Protein AF-A0A5P9IXL5-F1 (afdb_monomer)

Mean predicted aligned error: 5.69 Å

Foldseek 3Di:
DVVLVVLLVVLLVCLLVLVLVVSLVSLVVQLVCLVVVVDDDDPVLSPLSNVLSVLLNVLSVVLVVVLVVVVVPDPDPVCVVVSVVCNVVSSNVSS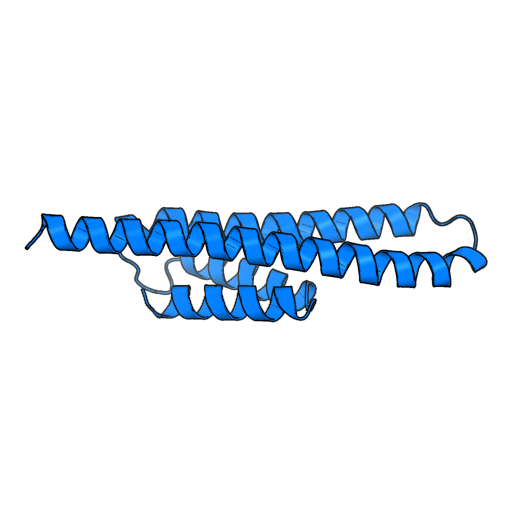NVSSVVSVVSSVVSVVVVVVVVVVVD

Secondary structure (DSSP, 8-state):
-HHHHHHHHHHHHHHHTT-HHHHHHHHHHHHHHHHHT-S---HHHHHHHHHHHHHHHHHHHHHHHHHHHHHHT---GGGHHHHHHHHHHHHHHHHHHHHHHHHHHHHHHHHHHHHHHHH--

Structure (mmCIF, N/CA/C/O backbone):
data_AF-A0A5P9IXL5-F1
#
_entry.id   AF-A0A5P9IXL5-F1
#
loop_
_atom_site.group_PDB
_atom_site.id
_atom_site.type_symbol
_atom_site.label_atom_id
_atom_site.label_alt_id
_atom_site.label_comp_id
_atom_site.label_asym_id
_atom_site.label_entity_id
_atom_site.label_seq_id
_atom_site.pdbx_PDB_ins_code
_atom_site.Cartn_x
_atom_site.Cartn_y
_atom_site.Cartn_z
_atom_site.occupancy
_atom_site.B_iso_or_equiv
_atom_site.auth_seq_id
_atom_site.auth_comp_id
_atom_site.auth_asym_id
_atom_site.auth_atom_id
_atom_site.pdbx_PDB_model_num
ATOM 1 N N . MET A 1 1 ? -8.267 0.222 17.957 1.00 76.62 1 MET A N 1
ATOM 2 C CA . MET A 1 1 ? -8.835 0.682 16.660 1.00 76.62 1 MET A CA 1
ATOM 3 C C . MET A 1 1 ? -7.964 1.752 16.005 1.00 76.62 1 MET A C 1
ATOM 5 O O . MET A 1 1 ? -7.522 1.526 14.886 1.00 76.62 1 MET A O 1
ATOM 9 N N . TRP A 1 2 ? -7.676 2.861 16.697 1.00 82.31 2 TRP A N 1
ATOM 10 C CA . TRP A 1 2 ? -6.864 3.978 16.188 1.00 82.31 2 TRP A CA 1
ATOM 11 C C . TRP A 1 2 ? -5.498 3.576 15.632 1.00 82.31 2 TRP A C 1
ATOM 13 O O . TRP A 1 2 ? -5.139 4.024 14.552 1.00 82.31 2 TRP A O 1
ATOM 23 N N . PHE A 1 3 ? -4.795 2.652 16.290 1.00 87.69 3 PHE A N 1
ATOM 24 C CA . PHE A 1 3 ? -3.509 2.130 15.817 1.00 87.69 3 PHE A CA 1
ATOM 25 C C . PHE A 1 3 ? -3.538 1.657 14.348 1.00 87.69 3 PHE A C 1
ATOM 27 O O . PHE A 1 3 ? -2.705 2.058 13.541 1.00 87.69 3 PHE A O 1
ATOM 34 N N . TYR A 1 4 ? -4.549 0.874 13.957 1.00 86.81 4 TYR A N 1
ATOM 35 C CA . TYR A 1 4 ? -4.683 0.379 12.581 1.00 86.81 4 TYR A CA 1
ATOM 36 C C . TYR A 1 4 ? -5.148 1.449 11.590 1.00 86.81 4 TYR A C 1
ATOM 38 O O . TYR A 1 4 ? -4.831 1.362 10.408 1.00 86.81 4 TYR A O 1
ATOM 46 N N . VAL A 1 5 ? -5.875 2.465 12.059 1.00 88.56 5 VAL A N 1
ATOM 47 C CA . VAL A 1 5 ? -6.213 3.636 11.239 1.00 88.56 5 VAL A CA 1
ATOM 48 C C . VAL A 1 5 ? -4.948 4.438 10.940 1.00 88.56 5 VAL A C 1
ATOM 50 O O . VAL A 1 5 ? -4.714 4.769 9.784 1.00 88.56 5 VAL A O 1
ATOM 53 N N . ILE A 1 6 ? -4.098 4.674 11.944 1.00 91.31 6 ILE A N 1
ATOM 54 C CA . ILE A 1 6 ? -2.815 5.368 11.772 1.00 91.31 6 ILE A CA 1
ATOM 55 C C . ILE A 1 6 ? -1.936 4.602 10.783 1.00 91.31 6 ILE A C 1
ATOM 57 O O . ILE A 1 6 ? -1.457 5.194 9.822 1.00 91.31 6 ILE A O 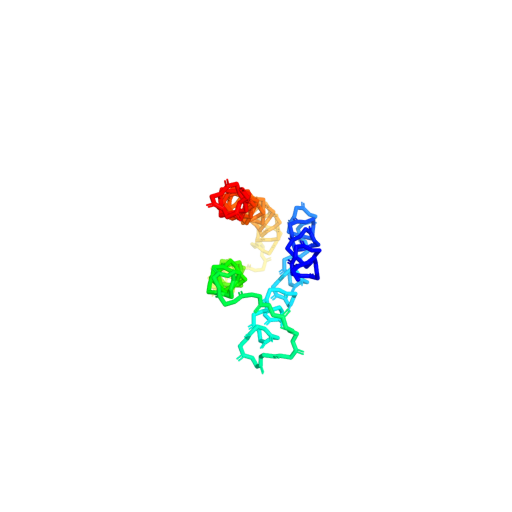1
ATOM 61 N N . LEU A 1 7 ? -1.795 3.282 10.944 1.00 91.94 7 LEU A N 1
ATOM 62 C CA . LEU A 1 7 ? -1.040 2.457 9.993 1.00 91.94 7 LEU A CA 1
ATOM 63 C C . LEU A 1 7 ? -1.597 2.542 8.566 1.00 91.94 7 LEU A C 1
ATOM 65 O O . LEU A 1 7 ? -0.821 2.626 7.620 1.00 91.94 7 LEU A O 1
ATOM 69 N N . ALA A 1 8 ? -2.922 2.558 8.395 1.00 90.81 8 ALA A N 1
ATOM 70 C CA . ALA A 1 8 ? -3.534 2.733 7.080 1.00 90.81 8 ALA A CA 1
ATOM 71 C C . ALA A 1 8 ? -3.233 4.121 6.486 1.00 90.81 8 ALA A C 1
ATOM 73 O O . ALA A 1 8 ? -2.901 4.212 5.310 1.00 90.81 8 ALA A O 1
ATOM 74 N N . VAL A 1 9 ? -3.286 5.190 7.286 1.00 92.56 9 VAL A N 1
ATOM 75 C CA . VAL A 1 9 ? -2.955 6.557 6.844 1.00 92.56 9 VAL A CA 1
ATOM 76 C C . VAL A 1 9 ? -1.478 6.682 6.465 1.00 92.56 9 VAL A C 1
ATOM 78 O O . VAL A 1 9 ? -1.162 7.250 5.421 1.00 92.56 9 VAL A O 1
ATOM 81 N N . VAL A 1 10 ? -0.571 6.115 7.265 1.00 93.19 10 VAL A N 1
ATOM 82 C CA . VAL A 1 10 ? 0.864 6.076 6.944 1.00 93.19 10 VAL A CA 1
ATOM 83 C C . VAL A 1 10 ? 1.098 5.290 5.653 1.00 93.19 10 VAL A C 1
ATOM 85 O O . VAL A 1 10 ? 1.844 5.748 4.790 1.00 93.19 10 VAL A O 1
ATOM 88 N N . LEU A 1 11 ? 0.423 4.153 5.471 1.00 92.06 11 LEU A N 1
ATOM 89 C CA . LEU A 1 11 ? 0.496 3.357 4.244 1.00 92.06 11 LEU A CA 1
ATOM 90 C C . LEU A 1 11 ? 0.004 4.137 3.018 1.00 92.06 11 LEU A C 1
ATOM 92 O O . LEU A 1 11 ? 0.643 4.095 1.969 1.00 92.06 11 LEU A O 1
ATOM 96 N N . ILE A 1 12 ? -1.099 4.877 3.145 1.00 91.62 12 ILE A N 1
ATOM 97 C CA . ILE A 1 12 ? -1.616 5.742 2.077 1.00 91.62 12 ILE A CA 1
ATOM 98 C C . ILE A 1 12 ? -0.575 6.805 1.725 1.00 91.62 12 ILE A C 1
ATOM 100 O O . ILE A 1 12 ? -0.204 6.938 0.564 1.00 91.62 12 ILE A O 1
ATOM 104 N N . LYS A 1 13 ? -0.061 7.530 2.725 1.00 92.50 13 LYS A N 1
ATOM 105 C CA . LYS A 1 13 ? 0.903 8.615 2.509 1.00 92.50 13 LYS A CA 1
ATOM 106 C C . LYS A 1 13 ? 2.198 8.110 1.873 1.00 92.50 13 LYS A C 1
ATOM 108 O O . LYS A 1 13 ? 2.678 8.707 0.920 1.00 92.50 13 LYS A O 1
ATOM 113 N N . THR A 1 14 ? 2.735 6.997 2.362 1.00 89.31 14 THR A N 1
ATOM 114 C CA . THR A 1 14 ? 3.953 6.383 1.806 1.00 89.31 14 THR A CA 1
ATOM 115 C C . THR A 1 14 ? 3.746 5.858 0.386 1.00 89.31 14 THR A C 1
ATOM 117 O O . THR A 1 14 ? 4.637 6.026 -0.442 1.00 89.31 14 THR A O 1
ATOM 120 N N . SER A 1 15 ? 2.561 5.324 0.066 1.00 88.06 15 SER A N 1
ATOM 121 C CA . SER A 1 15 ? 2.215 4.937 -1.310 1.00 88.06 15 SER A CA 1
ATOM 122 C C . SER A 1 15 ? 2.114 6.158 -2.232 1.00 88.06 15 SER A C 1
ATOM 124 O O . SER A 1 15 ? 2.640 6.133 -3.336 1.00 88.06 15 SER A O 1
ATOM 126 N N . LEU A 1 16 ? 1.510 7.265 -1.782 1.00 87.62 16 LEU A N 1
ATOM 127 C CA . LEU A 1 16 ? 1.416 8.499 -2.580 1.00 87.62 16 LEU A CA 1
ATOM 128 C C . LEU A 1 16 ? 2.779 9.155 -2.841 1.00 87.62 16 LEU A C 1
ATOM 130 O O . LEU A 1 16 ? 2.967 9.763 -3.887 1.00 87.62 16 LEU A O 1
ATOM 134 N N . LEU A 1 17 ? 3.732 9.001 -1.920 1.00 87.44 17 LEU A N 1
ATOM 135 C CA . LEU A 1 17 ? 5.130 9.409 -2.114 1.00 87.44 17 LEU A CA 1
ATOM 136 C C . LEU A 1 17 ? 5.913 8.444 -3.025 1.00 87.44 17 LEU A C 1
ATOM 138 O O . LEU A 1 17 ? 7.088 8.668 -3.296 1.00 87.44 17 LEU A O 1
ATOM 142 N N . GLY A 1 18 ? 5.290 7.339 -3.448 1.00 81.88 18 GLY A N 1
ATOM 143 C CA . GLY A 1 18 ? 5.910 6.293 -4.252 1.00 81.88 18 GLY A CA 1
ATOM 144 C C . GLY A 1 18 ? 7.023 5.527 -3.548 1.00 81.88 18 GLY A C 1
ATOM 145 O O . GLY A 1 18 ? 7.891 4.966 -4.211 1.00 81.88 18 GLY A O 1
ATOM 146 N N . LEU A 1 19 ? 6.988 5.453 -2.216 1.00 85.94 19 LEU A N 1
ATOM 147 C CA . LEU A 1 19 ? 7.871 4.604 -1.414 1.00 85.94 19 LEU A CA 1
ATOM 148 C C . LEU A 1 19 ? 7.312 3.172 -1.344 1.00 85.94 19 LEU A C 1
ATOM 150 O O . LEU A 1 19 ? 7.044 2.652 -0.261 1.00 85.94 19 LEU A O 1
ATOM 154 N N . GLY A 1 20 ? 7.121 2.544 -2.508 1.00 84.50 20 GLY A N 1
ATOM 155 C CA . GLY A 1 20 ? 6.388 1.280 -2.667 1.00 84.50 20 GLY A CA 1
ATOM 156 C C . GLY A 1 20 ? 6.906 0.120 -1.805 1.00 84.50 20 GLY A C 1
ATOM 157 O O . GLY A 1 20 ? 6.123 -0.684 -1.300 1.00 84.50 20 GLY A O 1
ATOM 158 N N . VAL A 1 21 ? 8.221 0.038 -1.576 1.00 87.88 21 VAL A N 1
ATOM 159 C CA . VAL A 1 21 ? 8.823 -1.019 -0.745 1.00 87.88 21 VAL A CA 1
ATOM 160 C C . VAL A 1 21 ? 8.453 -0.795 0.719 1.00 87.88 21 VAL A C 1
ATOM 162 O O . VAL A 1 21 ? 8.096 -1.732 1.433 1.00 87.88 21 VAL A O 1
ATOM 165 N N . VAL A 1 22 ? 8.491 0.464 1.160 1.00 91.06 22 VAL A N 1
ATOM 166 C CA . VAL A 1 22 ? 8.163 0.856 2.533 1.00 91.06 22 VAL A CA 1
ATOM 167 C C . VAL A 1 22 ? 6.677 0.631 2.799 1.00 91.06 22 VAL A C 1
ATOM 169 O O . VAL A 1 22 ? 6.320 0.026 3.809 1.00 91.06 22 VAL A O 1
ATOM 172 N N . SER A 1 23 ? 5.799 1.048 1.884 1.00 91.56 23 SER A N 1
ATOM 173 C CA . SER A 1 23 ? 4.358 0.801 2.004 1.00 91.56 23 SER A CA 1
ATOM 174 C C . SER A 1 23 ? 4.033 -0.696 1.982 1.00 91.56 23 SER A C 1
ATOM 176 O O . SER A 1 23 ? 3.189 -1.137 2.766 1.00 91.56 23 SER A O 1
ATOM 178 N N . MET A 1 24 ? 4.736 -1.500 1.176 1.00 92.62 24 MET A N 1
ATOM 179 C CA . MET A 1 24 ? 4.607 -2.962 1.173 1.00 92.62 24 MET A CA 1
ATOM 180 C C . MET A 1 24 ? 5.018 -3.580 2.516 1.00 92.62 24 MET A C 1
ATOM 182 O O . MET A 1 24 ? 4.284 -4.411 3.055 1.00 92.62 24 MET A O 1
ATOM 186 N N . ALA A 1 25 ? 6.146 -3.151 3.092 1.00 93.50 25 ALA A N 1
ATOM 187 C CA . ALA A 1 25 ? 6.607 -3.617 4.399 1.00 93.50 25 ALA A CA 1
ATOM 188 C C . ALA A 1 25 ? 5.610 -3.255 5.512 1.00 93.50 25 ALA A C 1
ATOM 190 O O . ALA A 1 25 ? 5.245 -4.107 6.323 1.00 93.50 25 ALA A O 1
ATOM 191 N N . ILE A 1 26 ? 5.090 -2.023 5.511 1.00 93.88 26 ILE A N 1
ATOM 192 C CA . ILE A 1 26 ? 4.056 -1.585 6.459 1.00 93.88 26 ILE A CA 1
ATOM 193 C C . ILE A 1 26 ? 2.783 -2.424 6.296 1.00 93.88 26 ILE A C 1
ATOM 195 O O . ILE A 1 26 ? 2.213 -2.868 7.295 1.00 93.88 26 ILE A O 1
ATOM 199 N N . ALA A 1 27 ? 2.348 -2.681 5.058 1.00 93.31 27 ALA A N 1
ATOM 200 C CA . ALA A 1 27 ? 1.177 -3.508 4.771 1.00 93.31 27 ALA A CA 1
ATOM 201 C C . ALA A 1 27 ? 1.343 -4.929 5.324 1.00 93.31 27 ALA A C 1
ATOM 203 O O . ALA A 1 27 ? 0.438 -5.454 5.978 1.00 93.31 27 ALA A O 1
ATOM 204 N N . LEU A 1 28 ? 2.514 -5.531 5.095 1.00 94.81 28 LEU A N 1
ATOM 205 C CA . LEU A 1 28 ? 2.858 -6.868 5.566 1.00 94.81 28 LEU A CA 1
ATOM 206 C C . LEU A 1 28 ? 2.882 -6.928 7.095 1.00 94.81 28 LEU A C 1
ATOM 208 O O . LEU A 1 28 ? 2.200 -7.768 7.683 1.00 94.81 28 LEU A O 1
ATOM 212 N N . CYS A 1 29 ? 3.595 -6.005 7.744 1.00 93.50 29 CYS A N 1
ATOM 213 C CA . CYS A 1 29 ? 3.673 -5.917 9.200 1.00 93.50 29 CYS A CA 1
ATOM 214 C C . CYS A 1 29 ? 2.286 -5.724 9.824 1.00 93.50 29 CYS A C 1
ATOM 216 O O . CYS A 1 29 ? 1.906 -6.465 10.728 1.00 93.50 29 CYS A O 1
ATOM 218 N N . ALA A 1 30 ? 1.480 -4.790 9.313 1.00 92.44 30 ALA A N 1
ATOM 219 C CA . ALA A 1 30 ? 0.127 -4.549 9.810 1.00 92.44 30 ALA A CA 1
ATOM 220 C C . ALA A 1 30 ? -0.787 -5.776 9.635 1.00 92.44 30 ALA A C 1
ATOM 222 O O . ALA A 1 30 ? -1.571 -6.114 10.529 1.00 92.44 30 ALA A O 1
ATOM 223 N N . TRP A 1 31 ? -0.668 -6.475 8.502 1.00 93.62 31 TRP A N 1
ATOM 224 C CA . TRP A 1 31 ? -1.402 -7.711 8.245 1.00 93.62 31 TRP A CA 1
ATOM 225 C C . TRP A 1 31 ? -0.986 -8.846 9.191 1.00 93.62 31 TRP A C 1
ATOM 227 O O . TRP A 1 31 ? -1.859 -9.544 9.717 1.00 93.62 31 TRP A O 1
ATOM 237 N N . LEU A 1 32 ? 0.315 -9.005 9.458 1.00 92.25 32 LEU A N 1
ATOM 238 C CA . LEU A 1 32 ? 0.845 -9.987 10.408 1.00 92.25 32 LEU A CA 1
ATOM 239 C C . LEU A 1 32 ? 0.422 -9.674 11.844 1.00 92.25 32 LEU A C 1
ATOM 241 O O . LEU A 1 32 ? -0.090 -10.564 12.517 1.00 92.25 32 LEU A O 1
ATOM 245 N N . LEU A 1 33 ? 0.514 -8.416 12.285 1.00 92.12 33 LEU A N 1
ATOM 246 C CA . LEU A 1 33 ? 0.051 -7.985 13.610 1.00 92.12 33 LEU A CA 1
ATOM 247 C C . LEU A 1 33 ? -1.435 -8.316 13.829 1.00 92.12 33 LEU A C 1
ATOM 249 O O . LEU A 1 33 ? -1.817 -8.790 14.898 1.00 92.12 33 LEU A O 1
ATOM 253 N N . LEU A 1 34 ? -2.283 -8.125 12.808 1.00 90.25 34 LEU A N 1
ATOM 254 C CA . LEU A 1 34 ? -3.703 -8.511 12.856 1.00 90.25 34 LEU A CA 1
ATOM 255 C C . LEU A 1 34 ? -3.924 -10.024 12.861 1.00 90.25 34 LEU A C 1
ATOM 257 O O . LEU A 1 34 ? -4.890 -10.502 13.464 1.00 90.25 34 LEU A O 1
ATOM 261 N N . ARG A 1 35 ? -3.080 -10.776 12.146 1.00 87.81 35 ARG A N 1
ATOM 262 C CA . ARG A 1 35 ? -3.161 -12.239 12.069 1.00 87.81 35 ARG A CA 1
ATOM 263 C C . ARG A 1 35 ? -2.752 -12.884 13.390 1.00 87.81 35 ARG A C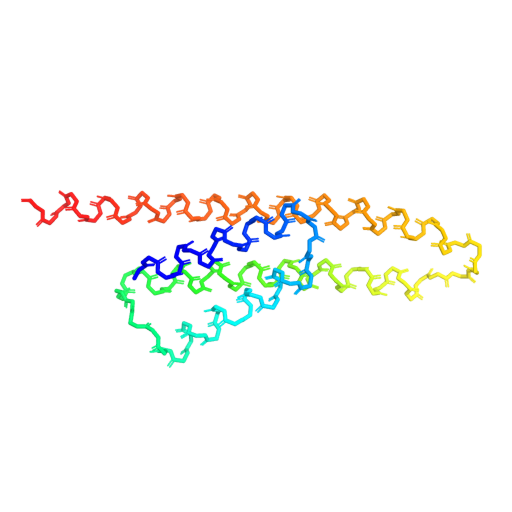 1
ATOM 265 O O . ARG A 1 35 ? -3.449 -13.786 13.837 1.00 87.81 35 ARG A O 1
ATOM 272 N N . LEU A 1 36 ? -1.673 -12.394 13.993 1.00 89.31 36 LEU A N 1
ATOM 273 C CA . LEU A 1 36 ? -1.115 -12.871 15.258 1.00 89.31 36 LEU A CA 1
ATOM 274 C C . LEU A 1 36 ? -1.889 -12.357 16.480 1.00 89.31 36 LEU A C 1
ATOM 276 O O . LEU A 1 36 ? -1.713 -12.874 17.573 1.00 89.31 36 LEU A O 1
ATOM 280 N N . GLY A 1 37 ? -2.771 -11.367 16.305 1.00 85.88 37 GLY A N 1
ATOM 281 C CA . GLY A 1 37 ? -3.605 -10.852 17.394 1.00 85.88 37 GLY A CA 1
ATOM 282 C C . GLY A 1 37 ? -2.834 -10.033 18.429 1.00 85.88 37 GLY A C 1
ATOM 283 O O . GLY A 1 37 ? -3.322 -9.874 19.539 1.00 85.88 37 GLY A O 1
ATOM 284 N N . VAL A 1 38 ? -1.667 -9.496 18.056 1.00 85.12 38 VAL A N 1
ATOM 285 C CA . VAL A 1 38 ? -0.767 -8.745 18.952 1.00 85.12 38 VAL A CA 1
ATOM 286 C C . VAL A 1 38 ? -1.434 -7.486 19.513 1.00 85.12 38 VAL A C 1
ATOM 288 O O . VAL A 1 38 ? -1.193 -7.116 20.656 1.00 85.12 38 VAL A O 1
ATOM 291 N N . VAL A 1 39 ? -2.293 -6.827 18.726 1.00 84.56 39 VAL A N 1
ATOM 292 C CA . VAL A 1 39 ? -3.031 -5.631 19.156 1.00 84.56 39 VAL A CA 1
ATOM 293 C C . VAL A 1 39 ? -4.528 -5.918 19.144 1.00 84.56 39 VAL A C 1
ATOM 295 O O . VAL A 1 39 ? -5.095 -6.331 18.128 1.00 84.56 39 VAL A O 1
ATOM 298 N N . ALA A 1 40 ? -5.183 -5.657 20.276 1.00 81.88 40 ALA A N 1
ATOM 299 C CA . ALA A 1 40 ? -6.614 -5.861 20.431 1.00 81.88 40 ALA A CA 1
ATOM 300 C C . ALA A 1 40 ? -7.419 -4.992 19.444 1.00 81.88 40 ALA A C 1
ATOM 302 O O . ALA A 1 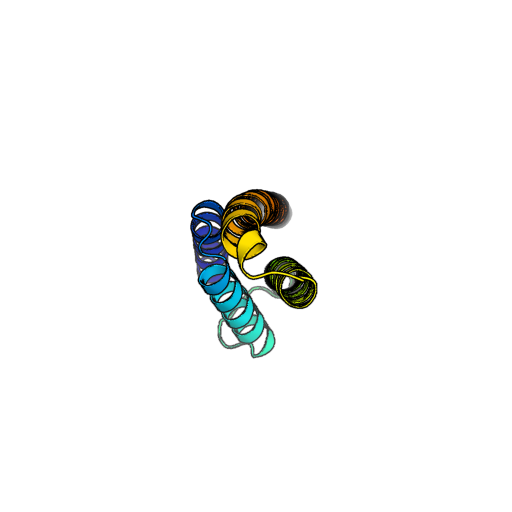40 ? -7.238 -3.774 19.319 1.00 81.88 40 ALA A O 1
ATOM 303 N N . ILE A 1 41 ? -8.349 -5.628 18.735 1.00 83.56 41 ILE A N 1
ATOM 304 C CA . ILE A 1 41 ? -9.303 -4.966 17.849 1.00 83.56 41 ILE A CA 1
ATOM 305 C C . ILE A 1 41 ? -10.672 -5.611 18.009 1.00 83.56 41 ILE A C 1
ATOM 307 O O . ILE A 1 41 ? -10.781 -6.827 18.155 1.00 83.56 41 ILE A O 1
ATOM 311 N N . HIS A 1 42 ? -11.718 -4.790 17.939 1.00 81.88 42 HIS A N 1
ATOM 312 C CA . HIS A 1 42 ? -13.088 -5.273 17.982 1.00 81.88 42 HIS A CA 1
ATOM 313 C C . HIS A 1 42 ? -13.331 -6.318 16.870 1.00 81.88 42 HIS A C 1
ATOM 315 O O . HIS A 1 42 ? -12.950 -6.067 15.717 1.00 81.88 42 HIS A O 1
ATOM 321 N N . PRO A 1 43 ? -13.961 -7.471 17.165 1.00 80.44 43 PRO A N 1
ATOM 322 C CA . PRO A 1 43 ? -14.096 -8.584 16.222 1.00 80.44 43 PRO A CA 1
ATOM 323 C C . PRO A 1 43 ? -14.806 -8.187 14.921 1.00 80.44 43 PRO A C 1
ATOM 325 O O . PRO A 1 43 ? -14.331 -8.546 13.841 1.00 80.44 43 PRO A O 1
ATOM 328 N N . SER A 1 44 ? -15.837 -7.333 14.987 1.00 79.81 44 SER A N 1
ATOM 329 C CA . SER A 1 44 ? -16.522 -6.802 13.789 1.00 79.81 44 SER A CA 1
ATOM 330 C C . SER A 1 44 ? -15.591 -5.994 12.867 1.00 79.81 44 SER A C 1
ATOM 332 O O . SER A 1 44 ? -15.779 -5.914 11.650 1.00 79.81 44 SER A O 1
ATOM 334 N N . MET A 1 45 ? -14.517 -5.431 13.425 1.00 81.62 45 MET A N 1
ATOM 335 C CA . MET A 1 45 ? -13.520 -4.649 12.705 1.00 81.62 45 MET A CA 1
ATOM 336 C C . MET A 1 45 ? -12.274 -5.473 12.343 1.00 81.62 45 MET A C 1
ATOM 338 O O . MET A 1 45 ? -11.508 -5.057 11.479 1.00 81.62 45 MET A O 1
ATOM 342 N N . LYS A 1 46 ? -12.052 -6.662 12.898 1.00 88.19 46 LYS A N 1
ATOM 343 C CA . LYS A 1 46 ? -10.831 -7.430 12.607 1.00 88.19 46 LYS A CA 1
ATOM 344 C C . LYS A 1 46 ? -10.723 -7.810 11.128 1.00 88.19 46 LYS A C 1
ATOM 346 O O . LYS A 1 46 ? -9.708 -7.558 10.478 1.00 88.19 46 LYS A O 1
ATOM 351 N N . GLN A 1 47 ? -11.789 -8.380 10.567 1.00 88.19 47 GLN A N 1
ATOM 352 C CA . GLN A 1 47 ? -11.708 -9.014 9.251 1.00 88.19 47 GLN A CA 1
ATOM 353 C C . GLN A 1 47 ? -11.511 -8.031 8.096 1.00 88.19 47 GLN A C 1
ATOM 355 O O . GLN A 1 47 ? -10.755 -8.319 7.170 1.00 88.19 47 GLN A O 1
ATOM 360 N N . GLY A 1 48 ? -12.138 -6.858 8.131 1.00 88.38 48 GLY A N 1
ATOM 361 C CA . GLY A 1 48 ? -11.984 -5.908 7.031 1.00 88.38 48 GLY A CA 1
ATOM 362 C C . GLY A 1 48 ? -10.706 -5.068 7.109 1.00 88.38 48 GLY A C 1
ATOM 363 O O . GLY A 1 48 ? -10.181 -4.746 6.052 1.00 88.38 48 GLY A O 1
ATOM 364 N N . PHE A 1 49 ? -10.129 -4.806 8.294 1.00 90.06 49 PHE A N 1
ATOM 365 C CA . PHE A 1 49 ? -8.756 -4.274 8.357 1.00 90.06 49 PHE A CA 1
ATOM 366 C C . PHE A 1 49 ? -7.756 -5.316 7.854 1.00 90.06 49 PHE A C 1
ATOM 368 O O . PHE A 1 49 ? -6.866 -4.991 7.075 1.00 90.06 49 PHE A O 1
ATOM 375 N N . ARG A 1 50 ? -7.954 -6.596 8.202 1.00 91.31 50 ARG A N 1
ATOM 376 C CA . ARG A 1 50 ? -7.132 -7.687 7.664 1.00 91.31 50 ARG A CA 1
ATOM 377 C C . ARG A 1 50 ? -7.213 -7.759 6.137 1.00 91.31 50 ARG A C 1
ATOM 379 O O . ARG A 1 50 ? -6.187 -7.965 5.499 1.00 91.31 50 ARG A O 1
ATOM 386 N N . ARG A 1 51 ? -8.404 -7.579 5.549 1.00 92.12 51 ARG A N 1
ATOM 387 C CA . ARG A 1 51 ? -8.569 -7.489 4.087 1.00 92.12 51 ARG A CA 1
ATOM 388 C C . ARG A 1 51 ? -7.887 -6.249 3.510 1.00 92.12 51 ARG A C 1
ATOM 390 O O . ARG A 1 51 ? -7.190 -6.400 2.520 1.00 92.12 51 ARG A O 1
ATOM 397 N N . LEU A 1 52 ? -8.036 -5.077 4.132 1.00 93.56 52 LEU A N 1
ATOM 398 C CA . LEU A 1 52 ? -7.403 -3.826 3.690 1.00 93.56 52 LEU A CA 1
ATOM 399 C C . LEU A 1 52 ? -5.884 -3.981 3.564 1.00 93.56 52 LEU A C 1
ATOM 401 O O . LEU A 1 52 ? -5.341 -3.763 2.486 1.00 93.56 52 LEU A O 1
ATOM 405 N N . PHE A 1 53 ? -5.207 -4.437 4.622 1.00 93.88 53 PHE A N 1
ATOM 406 C CA . PHE A 1 53 ? -3.751 -4.604 4.585 1.00 93.88 53 PHE A CA 1
ATOM 407 C C . PHE A 1 53 ? -3.308 -5.741 3.658 1.00 93.88 53 PHE A C 1
ATOM 409 O O . PHE A 1 53 ? -2.301 -5.604 2.972 1.00 93.88 53 PHE A O 1
ATOM 416 N N . LYS A 1 54 ? -4.085 -6.832 3.564 1.00 94.50 54 LYS A N 1
ATOM 417 C CA . LYS A 1 54 ? -3.804 -7.916 2.610 1.00 94.50 54 LYS A CA 1
ATOM 418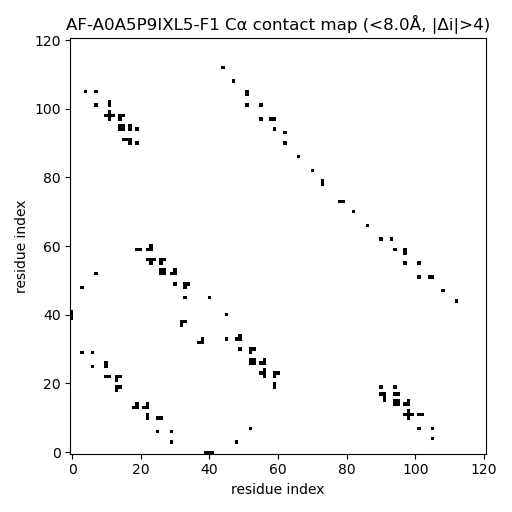 C C . LYS A 1 54 ? -3.885 -7.429 1.159 1.00 94.50 54 LYS A C 1
ATOM 420 O O . LYS A 1 54 ? -3.005 -7.752 0.374 1.00 94.50 54 LYS A O 1
ATOM 425 N N . VAL A 1 55 ? -4.928 -6.677 0.804 1.00 94.44 55 VAL A N 1
ATOM 426 C CA . VAL A 1 55 ? -5.108 -6.127 -0.551 1.00 94.44 55 VAL A CA 1
ATOM 427 C C . VAL A 1 55 ? -3.994 -5.137 -0.871 1.00 94.44 55 VAL A C 1
ATOM 429 O O . VAL A 1 55 ? -3.377 -5.251 -1.923 1.00 94.44 55 VAL A O 1
ATOM 432 N N . ALA A 1 56 ? -3.679 -4.229 0.055 1.00 93.12 56 ALA A N 1
ATOM 433 C CA . ALA A 1 56 ? -2.588 -3.276 -0.118 1.00 93.12 56 ALA A CA 1
ATOM 434 C C . ALA A 1 56 ? -1.238 -3.972 -0.351 1.00 93.12 56 ALA A C 1
ATOM 436 O O . ALA A 1 56 ? -0.502 -3.584 -1.255 1.00 93.12 56 ALA A O 1
ATOM 437 N N . PHE A 1 57 ? -0.933 -5.017 0.427 1.00 94.81 57 PHE A N 1
ATOM 438 C CA . PHE A 1 57 ? 0.278 -5.819 0.257 1.00 94.81 57 PHE A CA 1
ATOM 439 C C . PHE A 1 57 ? 0.310 -6.523 -1.103 1.00 94.81 57 PHE A C 1
ATOM 441 O O . PHE A 1 57 ? 1.300 -6.414 -1.817 1.00 94.81 57 PHE A O 1
ATOM 448 N N . LEU A 1 58 ? -0.775 -7.208 -1.483 1.00 93.81 58 LEU A N 1
ATOM 449 C CA . LEU A 1 58 ? -0.841 -7.943 -2.748 1.00 93.81 58 LEU A CA 1
ATOM 450 C C . LEU A 1 58 ? -0.736 -7.028 -3.969 1.00 93.81 58 LEU A C 1
ATOM 452 O O . LEU A 1 58 ? -0.095 -7.414 -4.938 1.00 93.81 58 LEU A O 1
ATOM 456 N N . LEU A 1 59 ? -1.325 -5.831 -3.920 1.00 92.75 59 LEU A N 1
ATOM 457 C CA . LEU A 1 59 ? -1.207 -4.863 -5.009 1.00 92.75 59 LEU A CA 1
ATOM 458 C C . LEU A 1 59 ? 0.222 -4.322 -5.145 1.00 92.75 59 LEU A C 1
ATOM 460 O O . LEU A 1 59 ? 0.737 -4.237 -6.255 1.00 92.75 59 LEU A O 1
ATOM 464 N N . HIS A 1 60 ? 0.893 -3.986 -4.038 1.00 91.81 60 HIS A N 1
ATOM 465 C CA . HIS A 1 60 ? 2.304 -3.592 -4.113 1.00 91.81 60 HIS A CA 1
ATOM 466 C C . HIS A 1 60 ? 3.162 -4.745 -4.636 1.00 91.81 60 HIS A C 1
ATOM 468 O O . HIS A 1 60 ? 3.979 -4.551 -5.532 1.00 91.81 60 HIS A O 1
ATOM 474 N N . LEU A 1 61 ? 2.926 -5.960 -4.136 1.00 92.44 61 LEU A N 1
ATOM 475 C CA . LEU A 1 61 ? 3.628 -7.152 -4.591 1.00 92.44 61 LEU A CA 1
ATOM 476 C C . LEU A 1 61 ? 3.421 -7.391 -6.092 1.00 92.44 61 LEU A C 1
ATOM 478 O O . LEU A 1 61 ? 4.387 -7.684 -6.785 1.00 92.44 61 LEU A O 1
ATOM 482 N N . SER A 1 62 ? 2.203 -7.225 -6.619 1.00 91.81 62 SER A N 1
ATOM 483 C CA . SER A 1 62 ? 1.936 -7.416 -8.048 1.00 91.81 62 SER A CA 1
ATOM 484 C C . SER A 1 62 ? 2.644 -6.381 -8.918 1.00 91.81 62 SER A C 1
ATOM 486 O O . SER A 1 62 ? 3.151 -6.733 -9.980 1.00 91.81 62 SER A O 1
ATOM 488 N N . VAL A 1 63 ? 2.732 -5.125 -8.464 1.00 89.88 63 VAL A N 1
ATOM 489 C CA . VAL A 1 63 ? 3.518 -4.083 -9.146 1.00 89.88 63 VAL A CA 1
ATOM 490 C C . VAL A 1 63 ? 4.994 -4.475 -9.184 1.00 89.88 63 VAL A C 1
ATOM 492 O O . VAL A 1 63 ? 5.610 -4.415 -10.245 1.00 89.88 63 VAL A O 1
ATOM 495 N N . TYR A 1 64 ? 5.555 -4.939 -8.065 1.00 88.69 64 TYR A N 1
ATOM 496 C CA . TYR A 1 64 ? 6.949 -5.385 -8.023 1.00 88.69 64 TYR A CA 1
ATOM 497 C C . TYR A 1 64 ? 7.212 -6.614 -8.890 1.00 88.69 64 TYR A C 1
ATOM 499 O O . TYR A 1 64 ? 8.210 -6.640 -9.603 1.00 88.69 64 TYR A O 1
ATOM 507 N N . VAL A 1 65 ? 6.312 -7.598 -8.895 1.00 89.75 65 VAL A N 1
ATOM 508 C CA . VAL A 1 65 ? 6.422 -8.762 -9.785 1.00 89.75 65 VAL A CA 1
ATOM 509 C C . VAL A 1 65 ? 6.401 -8.324 -11.250 1.00 89.75 65 VAL A C 1
ATOM 511 O O . VAL A 1 65 ? 7.264 -8.743 -12.013 1.00 89.75 65 VAL A O 1
ATOM 514 N N . ALA A 1 66 ? 5.483 -7.435 -11.643 1.00 87.56 66 ALA A N 1
ATOM 515 C CA . ALA A 1 66 ? 5.425 -6.915 -13.010 1.00 87.56 66 ALA A CA 1
ATOM 516 C C . ALA A 1 66 ? 6.710 -6.167 -13.408 1.00 87.56 66 ALA A C 1
ATOM 518 O O . ALA A 1 66 ? 7.183 -6.303 -14.534 1.00 87.56 66 ALA A O 1
ATOM 519 N N . LEU A 1 67 ? 7.303 -5.410 -12.482 1.00 85.00 67 LEU A N 1
ATOM 520 C CA . LEU A 1 67 ? 8.570 -4.714 -12.706 1.00 85.00 67 LEU A CA 1
ATOM 521 C C . LEU A 1 67 ? 9.754 -5.673 -12.856 1.00 85.00 67 LEU A C 1
ATOM 523 O O . LEU A 1 67 ? 10.589 -5.456 -13.728 1.00 85.00 67 LEU A O 1
ATOM 527 N N . ILE A 1 68 ? 9.813 -6.734 -12.047 1.00 87.88 68 ILE A N 1
ATOM 528 C CA . ILE A 1 68 ? 10.840 -7.778 -12.164 1.00 87.88 68 ILE A CA 1
ATOM 529 C C . ILE A 1 68 ? 10.704 -8.501 -13.504 1.00 87.88 68 ILE A C 1
ATOM 531 O O . ILE A 1 68 ? 11.696 -8.679 -14.200 1.00 87.88 68 ILE A O 1
ATOM 535 N N . LEU A 1 69 ? 9.484 -8.864 -13.907 1.00 88.25 69 LEU A N 1
ATOM 536 C CA . LEU A 1 69 ? 9.245 -9.475 -15.216 1.00 88.25 69 LEU A CA 1
ATOM 537 C C . LEU A 1 69 ? 9.683 -8.550 -16.354 1.00 88.25 69 LEU A C 1
ATOM 539 O O . LEU A 1 69 ? 10.340 -9.000 -17.283 1.00 88.25 69 LEU A O 1
ATOM 543 N N . LYS A 1 70 ? 9.381 -7.250 -16.257 1.00 84.44 70 LYS A N 1
ATOM 544 C CA . LYS A 1 70 ? 9.828 -6.262 -17.244 1.00 84.44 70 LYS A CA 1
ATOM 545 C C . LYS A 1 70 ? 11.355 -6.133 -17.285 1.00 84.44 70 LYS A C 1
ATOM 547 O O . LYS A 1 70 ? 11.895 -5.941 -18.364 1.00 84.44 70 LYS A O 1
ATOM 552 N N . LEU A 1 71 ? 12.039 -6.257 -16.146 1.00 85.25 71 LEU A N 1
ATOM 553 C CA . LEU A 1 71 ? 13.504 -6.246 -16.075 1.00 85.25 71 LEU A CA 1
ATOM 554 C C . LEU A 1 71 ? 14.118 -7.471 -16.771 1.00 85.25 71 LEU A C 1
ATOM 556 O O . LEU A 1 71 ? 15.131 -7.339 -17.444 1.00 85.25 71 LEU A O 1
ATOM 560 N N . LEU A 1 72 ? 13.496 -8.647 -16.631 1.00 85.06 72 LEU A N 1
ATOM 561 C CA . LEU A 1 72 ? 13.941 -9.891 -17.279 1.00 85.06 72 LEU A CA 1
ATOM 562 C C . LEU A 1 72 ? 13.738 -9.899 -18.803 1.00 85.06 72 LEU A C 1
ATOM 564 O O . LEU A 1 72 ? 14.317 -10.741 -19.478 1.00 85.06 72 LEU A O 1
ATOM 568 N N . LEU A 1 73 ? 12.907 -8.996 -19.326 1.00 84.75 73 LEU A N 1
ATOM 569 C CA . LEU A 1 73 ? 12.600 -8.844 -20.752 1.00 84.75 73 LEU A CA 1
ATOM 570 C C . LEU A 1 73 ? 13.445 -7.749 -21.430 1.00 84.75 73 LEU A C 1
ATOM 572 O O . LEU A 1 73 ? 13.130 -7.350 -22.545 1.00 84.75 73 LEU A O 1
ATOM 576 N N . ILE A 1 74 ? 14.456 -7.206 -20.745 1.00 85.19 74 ILE A N 1
ATOM 577 C CA . ILE A 1 74 ? 15.377 -6.235 -21.341 1.00 85.19 74 ILE A CA 1
ATOM 578 C C . ILE A 1 74 ? 16.397 -6.978 -22.204 1.00 85.19 74 ILE A C 1
ATOM 580 O O . ILE A 1 74 ? 17.156 -7.798 -21.688 1.00 85.19 74 ILE A O 1
ATOM 584 N N . ASP A 1 75 ? 16.434 -6.640 -23.493 1.00 77.81 75 ASP A N 1
ATOM 585 C CA . ASP A 1 75 ? 17.328 -7.260 -24.474 1.00 77.81 75 ASP A CA 1
ATOM 586 C C . ASP A 1 75 ? 18.662 -6.500 -24.628 1.00 77.81 75 ASP A C 1
ATOM 588 O O . ASP A 1 75 ? 19.682 -7.116 -24.944 1.00 77.81 75 ASP A O 1
ATOM 592 N N . SER A 1 76 ? 18.694 -5.181 -24.373 1.00 83.81 76 SER A N 1
ATOM 593 C CA . SER A 1 76 ? 19.906 -4.350 -24.479 1.00 83.81 76 SER A CA 1
ATOM 594 C C . SER A 1 76 ? 20.129 -3.430 -23.273 1.00 83.81 76 SER A C 1
ATOM 596 O O . SER A 1 76 ? 19.195 -2.945 -22.634 1.00 83.81 76 SER A O 1
ATOM 598 N N . PHE A 1 77 ? 21.396 -3.107 -22.991 1.00 82.00 77 PHE A N 1
ATOM 599 C CA . PHE A 1 77 ? 21.771 -2.095 -21.995 1.00 82.00 77 PHE A CA 1
ATOM 600 C C . PHE A 1 77 ? 21.257 -0.688 -22.353 1.00 82.00 77 PHE A C 1
ATOM 602 O O . PHE A 1 77 ? 21.052 0.131 -21.453 1.00 82.00 77 PHE A O 1
ATOM 609 N N . ASP A 1 78 ? 20.980 -0.424 -23.632 1.00 84.38 78 ASP A N 1
ATOM 610 C CA . ASP A 1 78 ? 20.401 0.842 -24.104 1.00 84.38 78 ASP A CA 1
ATOM 611 C C . ASP A 1 78 ? 18.950 1.050 -23.641 1.00 84.38 78 ASP A C 1
ATOM 613 O O . ASP A 1 78 ? 18.469 2.182 -23.580 1.00 84.38 78 ASP A O 1
ATOM 617 N N . ASP A 1 79 ? 18.260 -0.022 -23.241 1.00 82.44 79 ASP A N 1
ATOM 618 C CA . ASP A 1 79 ? 16.877 0.036 -22.764 1.00 82.44 79 ASP A CA 1
ATOM 619 C C . ASP A 1 79 ? 16.781 0.352 -21.264 1.00 82.44 79 ASP A C 1
ATOM 621 O O . ASP A 1 79 ? 15.692 0.622 -20.749 1.00 82.44 79 ASP A O 1
ATOM 625 N N . ILE A 1 80 ? 17.904 0.363 -20.536 1.00 84.44 80 ILE A N 1
ATOM 626 C CA . ILE A 1 80 ? 17.938 0.633 -19.090 1.00 84.44 80 ILE A CA 1
ATOM 627 C C . ILE A 1 80 ? 17.362 2.021 -18.745 1.00 84.44 80 ILE A C 1
ATOM 629 O O . ILE A 1 80 ? 16.526 2.099 -17.839 1.00 84.44 80 ILE A O 1
ATOM 633 N N . PRO A 1 81 ? 17.713 3.126 -19.437 1.00 85.69 81 PRO A N 1
ATOM 634 C CA . PRO A 1 81 ? 17.112 4.434 -19.177 1.00 85.69 81 PRO A CA 1
ATOM 635 C C . PRO A 1 81 ? 15.595 4.438 -19.413 1.00 85.69 81 PRO A C 1
ATOM 637 O O . PRO A 1 81 ? 14.838 4.956 -18.587 1.00 85.69 81 PRO A O 1
ATOM 640 N N . ALA A 1 82 ? 15.134 3.805 -20.497 1.00 86.25 82 ALA A N 1
ATOM 641 C CA . ALA A 1 82 ? 13.710 3.672 -20.803 1.00 86.25 82 ALA A CA 1
ATOM 642 C C . ALA A 1 82 ? 12.982 2.818 -19.749 1.00 86.25 82 ALA A C 1
ATOM 644 O O . ALA A 1 82 ? 11.857 3.135 -19.342 1.00 86.25 82 ALA A O 1
ATOM 645 N N . PHE A 1 83 ? 13.640 1.772 -19.241 1.00 85.00 83 PHE A N 1
ATOM 646 C CA . PHE A 1 83 ? 13.153 0.966 -18.131 1.00 85.00 83 PHE A CA 1
ATOM 647 C C . PHE A 1 83 ? 13.029 1.785 -16.845 1.00 85.00 83 PHE A C 1
ATOM 649 O O . PHE A 1 83 ? 11.983 1.706 -16.210 1.00 85.00 83 PHE A O 1
ATOM 656 N N . ILE A 1 84 ? 14.024 2.599 -16.477 1.00 85.69 84 ILE A N 1
ATOM 657 C CA . ILE A 1 84 ? 13.992 3.433 -15.261 1.00 85.69 84 ILE A CA 1
ATOM 658 C C . ILE A 1 84 ? 12.859 4.463 -15.329 1.00 85.69 84 ILE A C 1
ATOM 660 O O . ILE A 1 84 ? 12.087 4.593 -14.377 1.00 85.69 84 ILE A O 1
ATOM 664 N N . VAL A 1 85 ? 12.711 5.167 -16.455 1.00 87.56 85 VAL A N 1
ATOM 665 C CA . VAL A 1 85 ? 11.634 6.155 -16.640 1.00 87.56 85 VAL A CA 1
ATOM 666 C C . VAL A 1 85 ? 10.267 5.473 -16.604 1.00 87.56 85 VAL A C 1
ATOM 668 O O . VAL A 1 85 ? 9.366 5.907 -15.883 1.00 87.56 85 VAL A O 1
ATOM 671 N N . GLY A 1 86 ? 10.116 4.359 -17.324 1.00 84.50 86 GLY A N 1
ATOM 672 C CA . GLY A 1 86 ? 8.887 3.572 -17.308 1.00 84.50 86 GLY A CA 1
ATOM 673 C C . GLY A 1 86 ? 8.585 2.975 -15.932 1.00 84.50 86 GLY A C 1
ATOM 674 O O . GLY A 1 86 ? 7.425 2.936 -15.530 1.00 84.50 86 GLY A O 1
ATOM 675 N N . HIS A 1 87 ? 9.612 2.541 -15.197 1.00 83.81 87 HIS A N 1
ATOM 676 C CA . HIS A 1 87 ? 9.508 2.065 -13.823 1.00 83.81 87 HIS A CA 1
ATOM 677 C C . HIS A 1 87 ? 8.967 3.175 -12.934 1.00 83.81 87 HIS A C 1
ATOM 679 O O . HIS A 1 87 ? 7.939 2.965 -12.306 1.00 83.81 87 HIS A O 1
ATOM 685 N N . LEU A 1 88 ? 9.593 4.355 -12.927 1.00 82.75 88 LEU A N 1
ATOM 686 C CA . LEU A 1 88 ? 9.160 5.488 -12.109 1.00 82.75 88 LEU A CA 1
ATOM 687 C C . LEU A 1 88 ? 7.706 5.865 -12.397 1.00 82.75 88 LEU A C 1
ATOM 689 O O . LEU A 1 88 ? 6.916 5.991 -11.463 1.00 82.75 88 LEU A O 1
ATOM 693 N N . LEU A 1 89 ? 7.333 5.971 -13.674 1.00 85.88 89 LEU A N 1
ATOM 694 C CA . LEU A 1 89 ? 5.993 6.388 -14.077 1.00 85.88 89 LEU A CA 1
ATOM 695 C C . LEU A 1 89 ? 4.925 5.349 -13.705 1.00 85.88 89 LEU A C 1
ATOM 697 O O . LEU A 1 89 ? 3.940 5.681 -13.044 1.00 85.88 89 LEU A O 1
ATOM 701 N N . ILE A 1 90 ? 5.128 4.083 -14.086 1.00 85.69 90 ILE A N 1
ATOM 702 C CA . ILE A 1 90 ? 4.172 3.001 -13.809 1.00 85.69 90 ILE A CA 1
ATOM 703 C C . ILE A 1 90 ? 4.099 2.737 -12.305 1.00 85.69 90 ILE A C 1
ATOM 705 O O . ILE A 1 90 ? 3.008 2.593 -11.760 1.00 85.69 90 ILE A O 1
ATOM 709 N N . HIS A 1 91 ? 5.238 2.713 -11.613 1.00 84.81 91 HIS A N 1
ATOM 710 C CA . HIS A 1 91 ? 5.290 2.489 -10.175 1.00 84.81 91 HIS A CA 1
ATOM 711 C C . HIS A 1 91 ? 4.584 3.607 -9.401 1.00 84.81 91 HIS A C 1
ATOM 713 O O . HIS A 1 91 ? 3.797 3.304 -8.505 1.00 84.81 91 HIS A O 1
ATOM 719 N N . HIS A 1 92 ? 4.803 4.883 -9.743 1.00 85.12 92 HIS A N 1
ATOM 720 C CA . HIS A 1 92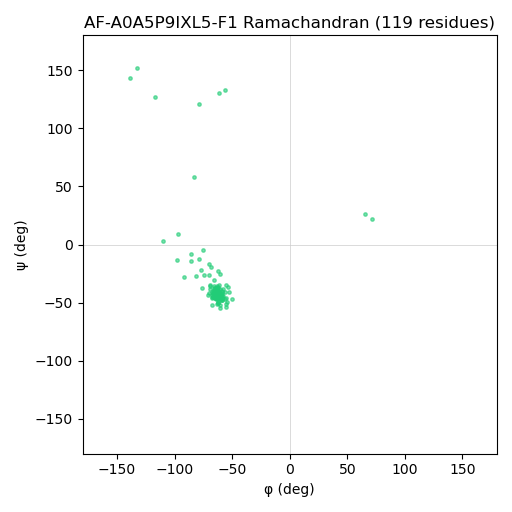 ? 4.082 5.996 -9.111 1.00 85.12 92 HIS A CA 1
ATOM 721 C C . HIS A 1 92 ? 2.588 5.961 -9.414 1.00 85.12 92 HIS A C 1
ATOM 723 O O . HIS A 1 92 ? 1.784 6.079 -8.489 1.00 85.12 92 HIS A O 1
ATOM 729 N N . LEU A 1 93 ? 2.204 5.753 -10.676 1.00 89.25 93 LEU A N 1
ATOM 730 C CA . LEU A 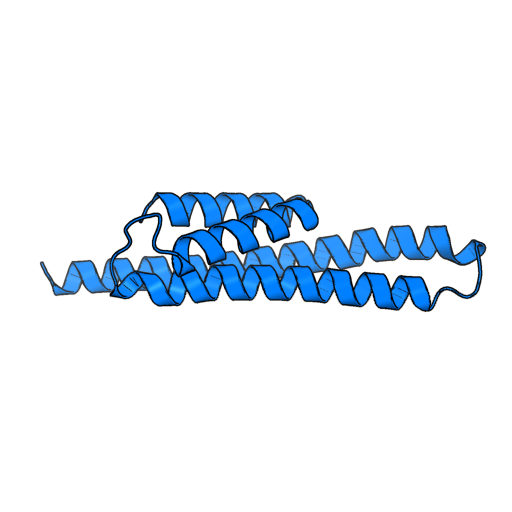1 93 ? 0.797 5.681 -11.062 1.00 89.25 93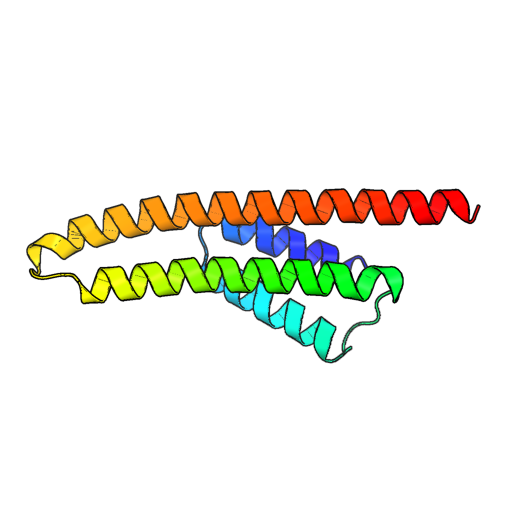 LEU A CA 1
ATOM 731 C C . LEU A 1 93 ? 0.080 4.557 -10.307 1.00 89.25 93 LEU A C 1
ATOM 733 O O . LEU A 1 93 ? -0.973 4.775 -9.710 1.00 89.25 93 LEU A O 1
ATOM 737 N N . MET A 1 94 ? 0.677 3.365 -10.272 1.00 88.75 94 MET A N 1
ATOM 738 C CA . MET A 1 94 ? 0.118 2.238 -9.532 1.00 88.75 94 MET A CA 1
ATOM 739 C C . MET A 1 94 ? 0.103 2.503 -8.027 1.00 88.75 94 MET A C 1
ATOM 741 O O . MET A 1 94 ? -0.898 2.216 -7.380 1.00 88.75 94 MET A O 1
ATOM 745 N N . SER A 1 95 ? 1.144 3.114 -7.459 1.00 88.88 95 SER A N 1
ATOM 746 C CA . SER A 1 95 ? 1.156 3.464 -6.032 1.00 88.88 95 SER A CA 1
ATOM 747 C C . SER A 1 95 ? 0.043 4.461 -5.678 1.00 88.88 95 SER A C 1
ATOM 749 O O . SER A 1 95 ? -0.600 4.318 -4.635 1.00 88.88 95 SER A O 1
ATOM 751 N N . ALA A 1 96 ? -0.272 5.407 -6.570 1.00 89.75 96 ALA A N 1
ATOM 752 C CA . ALA A 1 96 ? -1.410 6.308 -6.411 1.00 89.75 96 ALA A CA 1
ATOM 753 C C . ALA A 1 96 ? -2.752 5.558 -6.450 1.00 89.75 96 ALA A C 1
ATOM 755 O O . ALA A 1 96 ? -3.601 5.766 -5.579 1.00 89.75 96 ALA A O 1
ATOM 756 N N . VAL A 1 97 ? -2.926 4.625 -7.394 1.00 91.81 97 VAL A N 1
ATOM 757 C CA . VAL A 1 97 ? -4.122 3.766 -7.487 1.00 91.81 97 VAL A CA 1
ATOM 758 C C . VAL A 1 97 ? -4.287 2.896 -6.235 1.00 91.81 97 VAL A C 1
ATOM 760 O O . VAL A 1 97 ? -5.398 2.751 -5.713 1.00 91.81 97 VAL A O 1
ATOM 763 N N . ILE A 1 98 ? -3.194 2.349 -5.701 1.00 91.38 98 ILE A N 1
ATOM 764 C CA . ILE A 1 98 ? -3.218 1.565 -4.463 1.00 91.38 98 ILE A CA 1
ATOM 765 C C . ILE A 1 98 ? -3.611 2.449 -3.280 1.00 91.38 98 ILE A C 1
ATOM 767 O O . ILE A 1 98 ? -4.496 2.073 -2.509 1.00 91.38 98 ILE A O 1
ATOM 771 N N . GLY A 1 99 ? -3.018 3.641 -3.165 1.00 90.50 99 GLY A N 1
ATOM 772 C CA . GLY A 1 99 ? -3.386 4.637 -2.160 1.00 90.50 99 GLY A CA 1
ATOM 773 C C . GLY A 1 99 ? -4.879 4.966 -2.206 1.00 90.50 99 GLY A C 1
ATOM 774 O O . GLY A 1 99 ? -5.560 4.863 -1.185 1.00 90.50 99 GLY A O 1
ATOM 775 N N . ALA A 1 100 ? -5.416 5.259 -3.393 1.00 92.81 100 ALA A N 1
ATOM 776 C CA . ALA A 1 100 ? -6.841 5.522 -3.601 1.00 92.81 100 ALA A CA 1
ATOM 777 C C . ALA A 1 100 ? -7.725 4.328 -3.196 1.00 92.81 100 ALA A C 1
ATOM 779 O O . ALA A 1 100 ? -8.730 4.496 -2.500 1.00 92.81 100 ALA A O 1
ATOM 780 N N . THR A 1 101 ? -7.320 3.108 -3.555 1.00 92.88 101 THR A N 1
ATOM 781 C CA . THR A 1 101 ? -8.022 1.871 -3.177 1.00 92.88 101 THR A CA 1
ATOM 782 C C . THR A 1 101 ? -8.075 1.706 -1.657 1.00 92.88 101 THR A C 1
ATOM 784 O O . THR A 1 101 ? -9.133 1.420 -1.090 1.00 92.88 101 THR A O 1
ATOM 787 N N . VAL A 1 102 ? -6.951 1.934 -0.971 1.00 92.75 102 VAL A N 1
ATOM 788 C CA . VAL A 1 102 ? -6.876 1.857 0.494 1.00 92.75 102 VAL A CA 1
ATOM 789 C C . VAL A 1 102 ? -7.736 2.941 1.144 1.00 92.75 102 VAL A C 1
ATOM 791 O O . VAL A 1 102 ? -8.465 2.631 2.087 1.00 92.75 102 VAL A O 1
ATOM 794 N N . ILE A 1 103 ? -7.708 4.177 0.630 1.00 93.44 103 ILE A N 1
ATOM 795 C CA . ILE A 1 103 ? -8.573 5.277 1.087 1.00 93.44 103 ILE A CA 1
ATOM 796 C C . ILE A 1 103 ? -10.042 4.859 0.998 1.00 93.44 103 ILE A C 1
ATOM 798 O O . ILE A 1 103 ? -10.765 4.937 1.991 1.00 93.44 103 ILE A O 1
ATOM 802 N N . PHE A 1 104 ? -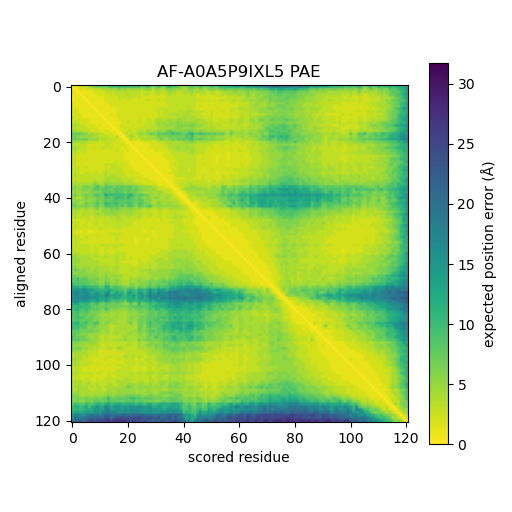10.481 4.356 -0.157 1.00 93.75 104 PHE A N 1
ATOM 803 C CA . PHE A 1 104 ? -11.862 3.926 -0.358 1.00 93.75 104 PHE A CA 1
ATOM 804 C C . PHE A 1 104 ? -12.275 2.825 0.632 1.00 93.75 104 PHE A C 1
ATOM 806 O O . PHE A 1 104 ? -13.327 2.911 1.274 1.00 93.75 104 PHE A O 1
ATOM 813 N N . MET A 1 105 ? -11.424 1.809 0.818 1.00 92.38 105 MET A N 1
ATOM 814 C CA . MET A 1 105 ? -11.665 0.743 1.794 1.00 92.38 105 MET A CA 1
ATOM 815 C C . MET A 1 105 ? -11.726 1.276 3.231 1.00 92.38 105 MET A C 1
ATOM 817 O O . MET A 1 105 ? -12.571 0.827 4.008 1.00 92.38 105 MET A O 1
ATOM 821 N N . LEU A 1 106 ? -10.859 2.227 3.589 1.00 91.44 106 LEU A N 1
ATOM 822 C CA . LEU A 1 106 ? -10.813 2.840 4.915 1.00 91.44 106 LEU A CA 1
ATOM 823 C C . LEU A 1 106 ? -12.068 3.680 5.192 1.00 91.44 106 LEU A C 1
ATOM 825 O O . LEU A 1 106 ? -12.676 3.528 6.252 1.00 91.44 106 LEU A O 1
ATOM 829 N N . ILE A 1 107 ? -12.507 4.499 4.230 1.00 90.69 107 ILE A N 1
ATOM 830 C CA . ILE A 1 107 ? -13.712 5.335 4.341 1.00 90.69 107 ILE A CA 1
ATOM 831 C C . ILE A 1 107 ? -14.958 4.465 4.520 1.00 90.69 107 ILE A C 1
ATOM 833 O O . ILE A 1 107 ? -15.714 4.661 5.475 1.00 90.69 107 ILE A O 1
ATOM 837 N N . ARG A 1 108 ? -15.156 3.448 3.666 1.00 89.69 108 ARG A N 1
ATOM 838 C CA . ARG A 1 108 ? -16.288 2.508 3.802 1.00 89.69 108 ARG A CA 1
ATOM 839 C C . ARG A 1 108 ? -16.353 1.888 5.195 1.00 89.69 108 ARG A C 1
ATOM 841 O O . ARG A 1 108 ? -17.428 1.655 5.742 1.00 89.69 108 ARG A O 1
ATOM 848 N N . ARG A 1 109 ? -15.188 1.620 5.773 1.00 86.31 109 ARG A N 1
ATOM 849 C CA . ARG A 1 109 ? -15.039 0.984 7.077 1.00 86.31 109 ARG A CA 1
ATOM 850 C C . ARG A 1 109 ? -15.317 1.928 8.236 1.00 86.31 109 ARG A C 1
ATOM 852 O O . ARG A 1 109 ? -15.926 1.513 9.219 1.00 86.31 109 ARG A O 1
ATOM 859 N N . TYR A 1 110 ? -14.908 3.183 8.102 1.00 85.81 110 TYR A N 1
ATOM 860 C CA . TYR A 1 110 ? -15.261 4.244 9.034 1.00 85.81 110 TYR A CA 1
ATOM 861 C C . TYR A 1 110 ? -16.783 4.443 9.092 1.00 85.81 110 TYR A C 1
ATOM 863 O O . TYR A 1 110 ? -17.357 4.448 10.180 1.00 85.81 110 TYR A O 1
ATOM 871 N N . PHE A 1 111 ? -17.457 4.500 7.937 1.00 86.44 111 PHE A N 1
ATOM 872 C CA . PHE A 1 111 ? -18.920 4.595 7.890 1.00 86.44 111 PHE A CA 1
ATOM 873 C C . PHE A 1 111 ? -19.617 3.364 8.475 1.00 86.44 111 PHE A C 1
ATOM 875 O O . PHE A 1 111 ? -20.572 3.520 9.231 1.00 86.44 111 PHE A O 1
ATOM 882 N N . TYR A 1 112 ? -19.112 2.156 8.204 1.00 84.56 112 TYR A N 1
ATOM 883 C CA . TYR A 1 112 ? -19.628 0.928 8.817 1.00 84.56 112 TYR A CA 1
ATOM 884 C C . TYR A 1 112 ? -19.543 0.968 10.353 1.00 84.56 112 TYR A C 1
ATOM 886 O O . TYR A 1 112 ? -20.507 0.645 11.042 1.00 84.56 112 TYR A O 1
ATOM 894 N N . TYR A 1 113 ? -18.412 1.425 10.897 1.00 79.81 113 TYR A N 1
ATOM 895 C CA . TYR A 1 113 ? -18.237 1.589 12.341 1.00 79.81 113 TYR A CA 1
ATOM 896 C C . TYR A 1 113 ? -19.179 2.649 12.930 1.00 79.81 113 TYR A C 1
ATOM 898 O O . TYR A 1 113 ? -19.813 2.412 13.955 1.00 79.81 113 TYR A O 1
ATOM 906 N N . LYS A 1 114 ? -19.315 3.802 12.263 1.00 81.19 114 LYS A N 1
ATOM 907 C CA . LYS A 1 114 ? -20.227 4.874 12.687 1.00 81.19 114 LYS A CA 1
ATOM 908 C C . LYS A 1 114 ? -21.692 4.417 12.680 1.00 81.19 114 LYS A C 1
ATOM 910 O O . LYS A 1 114 ? -22.444 4.798 13.570 1.00 81.19 114 LYS A O 1
ATOM 915 N N . GLY A 1 115 ? -22.087 3.604 11.698 1.00 78.50 115 GLY A N 1
ATOM 916 C CA . GLY A 1 115 ? -23.426 3.015 11.611 1.00 78.50 115 GLY A CA 1
ATOM 917 C C . GLY A 1 115 ? -23.722 2.039 12.750 1.00 78.50 115 GLY A C 1
ATOM 918 O O . GLY A 1 115 ? -24.766 2.152 13.383 1.00 78.50 115 GLY A O 1
ATOM 919 N N . LEU A 1 116 ? -22.774 1.151 13.073 1.00 68.88 116 LEU A N 1
ATOM 920 C CA . LEU A 1 116 ? -22.874 0.251 14.231 1.00 68.88 116 LEU A CA 1
ATOM 921 C C . LEU A 1 116 ? -23.103 1.020 15.536 1.00 68.88 116 LEU A C 1
ATOM 923 O O . LEU A 1 116 ? -23.988 0.670 16.304 1.00 68.88 116 LEU A O 1
ATOM 927 N N . HIS A 1 117 ? -22.345 2.096 15.755 1.00 64.12 117 HIS A N 1
ATOM 928 C CA . HIS A 1 117 ? -22.412 2.868 16.996 1.00 64.12 117 HIS A CA 1
ATOM 929 C C . HIS A 1 117 ? -23.715 3.670 17.158 1.00 64.12 117 HIS A C 1
ATOM 931 O O . HIS A 1 117 ? -24.109 3.954 18.284 1.00 64.12 117 HIS A O 1
ATOM 937 N N . LYS A 1 118 ? -24.378 4.032 16.048 1.00 67.69 118 LYS A N 1
ATOM 938 C CA . LYS A 1 118 ? -25.707 4.671 16.048 1.00 67.69 118 LYS A CA 1
ATOM 939 C C . LYS A 1 118 ? -26.857 3.692 16.305 1.00 67.69 118 LYS A C 1
ATOM 941 O O . LYS A 1 118 ? -27.931 4.135 16.672 1.00 67.69 118 LYS A O 1
ATOM 946 N N . SER A 1 119 ? -26.662 2.397 16.059 1.00 59.44 119 SER A N 1
ATOM 947 C CA . SER A 1 119 ? -27.694 1.368 16.261 1.00 59.44 119 SER A CA 1
ATOM 948 C C . SER A 1 119 ? -27.736 0.833 17.696 1.00 59.44 119 SER A C 1
ATOM 950 O O . SER A 1 119 ? -28.671 0.118 18.043 1.00 59.44 119 SER A O 1
ATOM 952 N N . THR A 1 120 ? -26.703 1.111 18.494 1.00 56.91 120 THR A N 1
ATOM 953 C CA . THR A 1 120 ? -26.542 0.630 19.876 1.00 56.91 120 THR A CA 1
ATOM 954 C C . THR A 1 120 ? -26.688 1.734 20.930 1.00 56.91 120 THR A C 1
ATOM 956 O O . THR A 1 120 ? -26.461 1.456 22.104 1.00 56.91 120 THR A O 1
ATOM 959 N N . SER A 1 121 ? -27.001 2.971 20.523 1.00 50.53 121 SER A N 1
ATOM 960 C CA . SER A 1 121 ? -27.363 4.093 21.408 1.00 50.53 121 SER A CA 1
ATOM 961 C C . SER A 1 121 ? -28.856 4.351 21.331 1.00 50.53 121 SER A C 1
ATOM 963 O O . SER A 1 121 ? -29.468 4.559 22.392 1.00 50.53 121 SER A O 1
#

Nearest PDB structures (foldseek):
  5j0l-assembly3_E  TM=4.869E-01  e=2.305E+00  synthetic construct
  5j0l-assembly1_B  TM=4.455E-01  e=2.305E+00  synthetic construct
  3h2u-assembly1_A  TM=4.123E-01  e=2.870E+00  Homo sapiens
  5l0h-assembly1_A  TM=4.521E-01  e=4.698E+00  Homo sapiens
  3h2u-assembly2_C  TM=3.854E-01  e=6.177E+00  Homo sapiens

Solvent-accessible surface area (backbone atoms only — not comparable to full-atom values): 6472 Å² total; per-residue (Å²): 95,66,69,62,51,51,52,50,52,52,35,30,52,32,13,63,71,45,40,51,69,59,23,29,50,50,20,47,51,55,28,46,39,60,71,72,54,78,60,80,57,61,71,92,55,43,60,60,53,40,46,50,25,46,51,52,22,51,53,43,50,51,54,51,51,53,50,52,54,56,60,74,66,60,89,50,83,83,47,49,66,58,47,51,55,49,45,54,52,52,50,37,53,50,23,40,53,51,22,51,52,49,49,53,56,50,51,58,48,52,51,51,53,55,52,55,59,65,77,76,110

Sequence (121 aa):
MWFYVILAVVLIKTSLLGLGVVSMAIALCAWLLLRLGVVAIHPSMKQGFRRLFKVAFLLHLSVYVALILKLLLIDSFDDIPAFIVGHLLIHHLMSAVIGATVIFMLIRRYFYYKGLHKSTS

pLDDT: mean 86.88, std 7.33, range [50.53, 94.81]

Radius of gyration: 17.24 Å; Cα contacts (8 Å, |Δi|>4): 87; chains: 1; bounding box: 50×22×46 Å